Protein AF-A0A832MZ77-F1 (afdb_monomer_lite)

Radius of gyration: 24.06 Å; chains: 1; bounding box: 54×61×38 Å

Structure (mmCIF, N/CA/C/O backbone):
data_AF-A0A832MZ77-F1
#
_entry.id   AF-A0A832MZ77-F1
#
loop_
_atom_site.group_PDB
_atom_site.id
_atom_site.type_symbol
_atom_site.label_atom_id
_atom_site.label_alt_id
_atom_site.label_comp_id
_atom_site.label_asym_id
_atom_site.label_entity_id
_atom_site.label_seq_id
_atom_site.pdbx_PDB_ins_code
_atom_site.Cartn_x
_atom_site.Cartn_y
_atom_site.Cartn_z
_atom_site.occupancy
_atom_site.B_iso_or_equiv
_atom_site.auth_seq_id
_atom_site.auth_comp_id
_atom_site.auth_asym_id
_atom_site.auth_atom_id
_atom_site.pdbx_PDB_model_num
ATOM 1 N N . MET A 1 1 ? 34.797 54.141 -15.504 1.00 48.28 1 MET A N 1
ATOM 2 C CA . MET A 1 1 ? 34.433 53.213 -14.408 1.00 48.28 1 MET A CA 1
ATOM 3 C C . MET A 1 1 ? 32.966 53.472 -14.072 1.00 48.28 1 MET A C 1
ATOM 5 O O . MET A 1 1 ? 32.623 54.637 -13.994 1.00 48.28 1 MET A O 1
ATOM 9 N N . ALA A 1 2 ? 32.038 52.533 -13.926 1.00 47.28 2 ALA A N 1
ATOM 10 C CA . ALA A 1 2 ? 32.091 51.081 -13.892 1.00 47.28 2 ALA A CA 1
ATOM 11 C C . ALA A 1 2 ? 30.729 50.541 -14.378 1.00 47.28 2 ALA A C 1
ATOM 13 O O . ALA A 1 2 ? 29.679 51.045 -13.990 1.00 47.28 2 ALA A O 1
ATOM 14 N N . GLU A 1 3 ? 30.775 49.523 -15.230 1.00 52.78 3 GLU A N 1
ATOM 15 C CA . GLU A 1 3 ? 29.646 48.673 -15.600 1.00 52.78 3 GLU A CA 1
ATOM 16 C C . GLU A 1 3 ? 29.323 47.775 -14.396 1.00 52.78 3 GLU A C 1
ATOM 18 O O . GLU A 1 3 ? 30.117 46.904 -14.043 1.00 52.78 3 GLU A O 1
ATOM 23 N N . ASN A 1 4 ? 28.200 48.014 -13.714 1.00 57.22 4 ASN A N 1
ATOM 24 C CA . ASN A 1 4 ? 27.783 47.177 -12.590 1.00 57.22 4 ASN A CA 1
ATOM 25 C C . ASN A 1 4 ? 27.036 45.943 -13.117 1.00 57.22 4 ASN A C 1
ATOM 27 O O . ASN A 1 4 ? 25.812 45.931 -13.247 1.00 57.22 4 ASN A O 1
ATOM 31 N N . LYS A 1 5 ? 27.808 44.909 -13.469 1.00 62.72 5 LYS A N 1
ATOM 32 C CA . LYS A 1 5 ? 27.321 43.543 -13.687 1.00 62.72 5 LYS A CA 1
ATOM 33 C C . LYS A 1 5 ? 26.909 42.925 -12.344 1.00 62.72 5 LYS A C 1
ATOM 35 O O . LYS A 1 5 ? 27.722 42.299 -11.674 1.00 62.72 5 LYS A O 1
ATOM 40 N N . HIS A 1 6 ? 25.653 43.091 -11.951 1.00 53.03 6 HIS A N 1
ATOM 41 C CA . HIS A 1 6 ? 25.049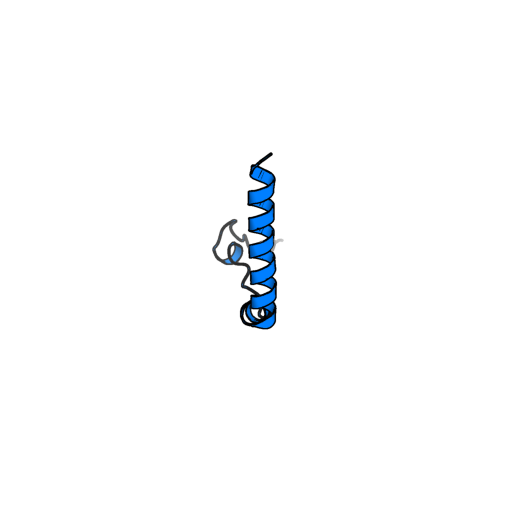 42.434 -10.784 1.00 53.03 6 HIS A CA 1
ATOM 42 C C . HIS A 1 6 ? 23.525 42.508 -11.019 1.00 53.03 6 HIS A C 1
ATOM 44 O O . HIS A 1 6 ? 22.999 43.603 -11.143 1.00 53.03 6 HIS A O 1
ATOM 50 N N . THR A 1 7 ? 22.710 41.466 -11.205 1.00 57.56 7 THR A N 1
ATOM 51 C CA . THR A 1 7 ? 22.712 40.107 -10.658 1.00 57.56 7 THR A CA 1
ATOM 52 C C . THR A 1 7 ? 21.686 39.294 -11.469 1.00 57.56 7 THR A C 1
ATOM 54 O O . THR A 1 7 ? 20.488 39.437 -11.258 1.00 57.56 7 THR A O 1
ATOM 57 N N . GLN A 1 8 ? 22.116 38.452 -12.411 1.00 54.53 8 GLN A N 1
ATOM 58 C CA . GLN A 1 8 ? 21.217 37.565 -13.178 1.00 54.53 8 GLN A CA 1
ATOM 59 C C . GLN A 1 8 ? 21.111 36.175 -12.518 1.00 54.53 8 GLN A C 1
ATOM 61 O O . GLN A 1 8 ? 21.320 35.156 -13.168 1.00 54.53 8 GLN A O 1
ATOM 66 N N . HIS A 1 9 ? 20.824 36.118 -11.212 1.00 55.88 9 HIS A N 1
ATOM 67 C CA . HIS A 1 9 ? 20.680 34.854 -10.470 1.00 55.88 9 HIS A CA 1
ATOM 68 C C . HIS A 1 9 ? 19.570 34.913 -9.417 1.00 55.88 9 HIS A C 1
ATOM 70 O O . HIS A 1 9 ? 19.790 34.602 -8.252 1.00 55.88 9 HIS A O 1
ATOM 76 N N . VAL A 1 10 ? 18.360 35.297 -9.810 1.00 60.34 10 VAL A N 1
ATOM 77 C CA . VAL A 1 10 ? 17.172 34.943 -9.026 1.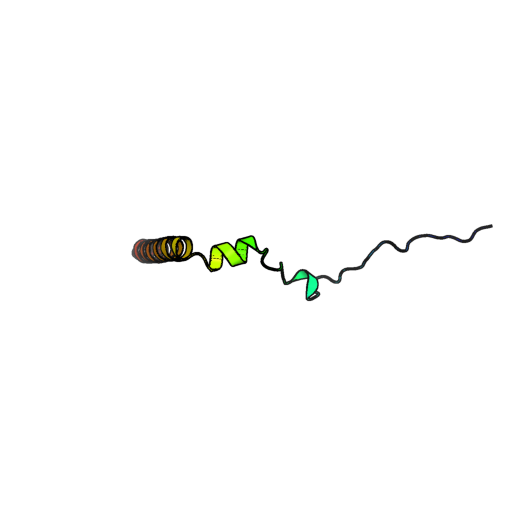00 60.34 10 VAL A CA 1
ATOM 78 C C . VAL A 1 10 ? 16.125 34.482 -10.022 1.00 60.34 10 VAL A C 1
ATOM 80 O O . VAL A 1 10 ? 15.429 35.290 -10.628 1.00 60.34 10 VAL A O 1
ATOM 83 N N . HIS A 1 11 ? 16.072 33.173 -10.265 1.00 58.66 11 HIS A N 1
ATOM 84 C CA . HIS A 1 11 ? 14.935 32.585 -10.958 1.00 58.66 11 HIS A CA 1
ATOM 85 C C . HIS A 1 11 ? 13.750 32.764 -10.0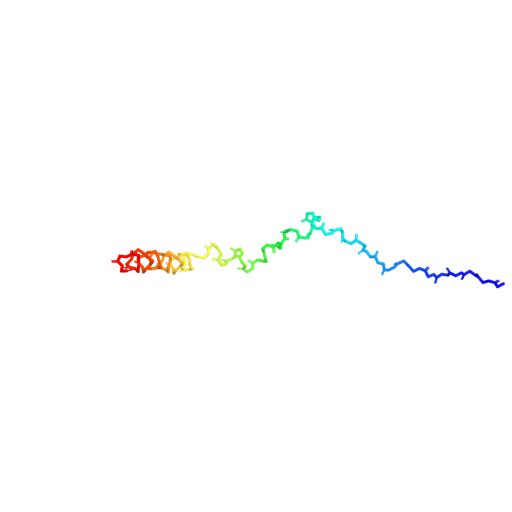06 1.00 58.66 11 HIS A C 1
ATOM 87 O O . HIS A 1 11 ? 13.632 32.034 -9.023 1.00 58.66 11 HIS A O 1
ATOM 93 N N . HIS A 1 12 ? 12.958 33.818 -10.216 1.00 61.97 12 HIS A N 1
ATOM 94 C CA . HIS A 1 12 ? 11.761 34.095 -9.432 1.00 61.97 12 HIS A CA 1
ATOM 95 C C . HIS A 1 12 ? 10.723 33.049 -9.832 1.00 61.97 12 HIS A C 1
ATOM 97 O O . HIS A 1 12 ? 9.911 33.251 -10.725 1.00 61.97 12 HIS A O 1
ATOM 103 N N . ILE A 1 13 ? 10.858 31.862 -9.252 1.00 64.88 13 ILE A N 1
ATOM 104 C CA . ILE A 1 13 ? 9.873 30.804 -9.357 1.00 64.88 13 ILE A CA 1
ATOM 105 C C . ILE A 1 13 ? 8.617 31.319 -8.637 1.00 64.88 13 ILE A C 1
ATOM 107 O O . ILE A 1 13 ? 8.623 31.505 -7.421 1.00 64.88 13 ILE A O 1
ATOM 111 N N . GLU A 1 14 ? 7.582 31.664 -9.403 1.00 69.88 14 GLU A N 1
ATOM 112 C CA . GLU A 1 14 ? 6.339 32.214 -8.862 1.00 69.88 14 GLU A CA 1
ATOM 113 C C . GLU A 1 14 ? 5.691 31.184 -7.925 1.00 69.88 14 GLU A C 1
ATOM 115 O O . GLU A 1 14 ? 5.460 30.050 -8.349 1.00 69.88 14 GLU A O 1
ATOM 120 N N . PRO A 1 15 ? 5.391 31.519 -6.658 1.00 66.19 15 PRO A N 1
ATOM 121 C CA . PRO A 1 15 ? 4.699 30.583 -5.781 1.00 66.19 15 PRO A CA 1
ATOM 122 C C . PRO A 1 15 ? 3.382 30.157 -6.449 1.00 66.19 15 PRO A C 1
ATOM 124 O O . PRO A 1 15 ? 2.634 31.013 -6.913 1.00 66.19 15 PRO A O 1
ATOM 127 N N . TYR A 1 16 ? 3.114 28.845 -6.486 1.00 64.88 16 TYR A N 1
ATOM 128 C CA . TYR A 1 16 ? 1.963 28.214 -7.160 1.00 64.88 16 TYR A CA 1
ATOM 129 C C . TYR A 1 16 ? 2.019 28.134 -8.697 1.00 64.88 16 TYR A C 1
ATOM 131 O O . TYR A 1 16 ? 0.991 27.870 -9.322 1.00 64.88 16 TYR A O 1
ATOM 139 N N . SER A 1 17 ? 3.182 28.299 -9.342 1.00 70.81 17 SER A N 1
ATOM 140 C CA . SER A 1 17 ? 3.289 27.894 -10.751 1.00 70.81 17 SER A CA 1
ATOM 141 C C . SER A 1 17 ? 3.169 26.359 -10.893 1.00 70.81 17 SER A C 1
ATOM 143 O O . SER A 1 17 ? 3.486 25.628 -9.950 1.00 70.81 17 SER A O 1
ATOM 145 N N . PRO A 1 18 ? 2.685 25.821 -12.031 1.00 68.06 18 PRO A N 1
ATOM 146 C CA . PRO A 1 18 ? 2.423 24.383 -12.202 1.00 68.06 18 PRO A CA 1
ATOM 147 C C . PRO A 1 18 ? 3.642 23.487 -11.927 1.00 68.06 18 PRO A C 1
ATOM 149 O O . PRO A 1 18 ? 3.497 22.343 -11.487 1.00 68.06 18 PRO A O 1
ATOM 152 N N . GLU A 1 19 ? 4.850 24.011 -12.147 1.00 64.38 19 GLU A N 1
ATOM 153 C CA . GLU A 1 19 ? 6.117 23.375 -11.777 1.00 64.38 19 GLU A CA 1
ATOM 154 C C . GLU A 1 19 ? 6.367 23.245 -10.255 1.00 64.38 19 GLU A C 1
ATOM 156 O O . GLU A 1 19 ? 7.204 22.432 -9.862 1.00 64.38 19 GLU A O 1
ATOM 161 N N . PHE A 1 20 ? 5.632 23.958 -9.390 1.00 62.75 20 PHE A N 1
ATOM 162 C CA . PHE A 1 20 ? 5.631 23.745 -7.931 1.00 62.75 20 PHE A CA 1
ATOM 163 C C . PHE A 1 20 ? 4.593 22.738 -7.449 1.00 62.75 20 PHE A C 1
ATOM 165 O O . PHE A 1 20 ? 4.814 22.065 -6.441 1.00 62.75 20 PHE A O 1
ATOM 172 N N . GLU A 1 21 ? 3.438 22.668 -8.106 1.00 63.09 21 GLU A N 1
ATOM 173 C CA . GLU A 1 21 ? 2.291 21.925 -7.571 1.00 63.09 21 GLU A CA 1
ATOM 174 C C . GLU A 1 21 ? 2.426 20.412 -7.756 1.00 63.09 21 GLU A C 1
ATOM 176 O O . GLU A 1 21 ? 1.870 19.617 -6.993 1.00 63.09 21 GLU A O 1
ATOM 181 N N . ALA A 1 22 ? 3.204 19.988 -8.747 1.00 63.53 22 ALA A N 1
ATOM 182 C CA . ALA A 1 22 ? 3.355 18.587 -9.071 1.00 63.53 22 ALA A CA 1
ATOM 183 C C . ALA A 1 22 ? 4.753 18.095 -8.700 1.00 63.53 22 ALA A C 1
ATOM 185 O O . ALA A 1 22 ? 5.660 18.066 -9.533 1.00 63.53 22 ALA A O 1
ATOM 186 N N . MET A 1 23 ? 4.913 17.581 -7.475 1.00 67.31 23 MET A N 1
ATOM 187 C CA . MET A 1 23 ? 5.974 16.602 -7.242 1.00 67.31 23 MET A CA 1
ATOM 188 C C . MET A 1 23 ? 5.718 15.424 -8.188 1.00 67.31 23 MET A C 1
ATOM 190 O O . MET A 1 23 ? 4.840 14.590 -7.944 1.00 67.31 23 MET A O 1
ATOM 194 N N . VAL A 1 24 ? 6.456 15.389 -9.303 1.00 69.31 24 VAL A N 1
ATOM 195 C CA . VAL A 1 24 ? 6.380 14.313 -10.290 1.00 69.31 24 VAL A CA 1
ATOM 196 C C . VAL A 1 24 ? 6.609 13.012 -9.529 1.00 69.31 24 VAL A C 1
ATOM 198 O O . VAL A 1 24 ? 7.657 12.864 -8.895 1.00 69.31 24 VAL A O 1
ATOM 201 N N . PRO A 1 25 ? 5.645 12.072 -9.532 1.00 65.12 25 PRO A N 1
ATOM 202 C CA . PRO A 1 25 ? 5.798 10.835 -8.791 1.00 65.12 25 PRO A CA 1
ATOM 203 C C . PRO A 1 25 ? 7.018 10.116 -9.354 1.00 65.12 25 PRO A C 1
ATOM 205 O O . PRO A 1 25 ? 7.009 9.649 -10.498 1.00 65.12 25 PRO A O 1
ATOM 208 N N . THR A 1 26 ? 8.077 10.069 -8.548 1.00 75.25 26 THR A N 1
ATOM 209 C CA . THR A 1 26 ? 9.334 9.395 -8.862 1.00 75.25 26 THR A CA 1
ATOM 210 C C . THR A 1 26 ? 9.037 7.958 -9.283 1.00 75.25 26 THR A C 1
ATOM 212 O O . THR A 1 26 ? 8.062 7.355 -8.826 1.00 75.25 26 THR A O 1
ATOM 215 N N . GLY A 1 27 ? 9.848 7.388 -10.182 1.00 74.06 27 GLY A N 1
ATOM 216 C CA . GLY A 1 27 ? 9.594 6.058 -10.762 1.00 74.06 27 GLY A CA 1
ATOM 217 C C . GLY A 1 27 ? 9.320 4.972 -9.713 1.00 74.06 27 GLY A C 1
ATOM 218 O O . GLY A 1 27 ? 8.502 4.085 -9.936 1.00 74.06 27 GLY A O 1
ATOM 219 N N . ILE A 1 28 ? 9.902 5.124 -8.522 1.00 71.69 28 ILE A N 1
ATOM 220 C CA . ILE A 1 28 ? 9.679 4.283 -7.342 1.00 71.69 28 ILE A CA 1
ATOM 221 C C . ILE A 1 28 ? 8.230 4.372 -6.834 1.00 71.69 28 ILE A C 1
ATOM 223 O O . ILE A 1 28 ? 7.621 3.345 -6.557 1.00 71.69 28 ILE A O 1
ATOM 227 N N . VAL A 1 29 ? 7.628 5.564 -6.766 1.00 75.56 29 VAL A N 1
ATOM 228 C CA . VAL A 1 29 ? 6.220 5.754 -6.363 1.00 75.56 29 VAL A CA 1
ATOM 229 C C . VAL A 1 29 ? 5.273 5.125 -7.387 1.00 75.56 29 VAL A C 1
ATOM 231 O O . VAL A 1 29 ? 4.267 4.520 -7.009 1.00 75.56 29 VAL A O 1
ATOM 234 N N . LYS A 1 30 ? 5.598 5.219 -8.684 1.00 73.25 30 LYS A N 1
ATOM 235 C CA . LYS A 1 30 ? 4.849 4.527 -9.746 1.00 73.25 30 LYS A CA 1
ATOM 236 C C . LYS A 1 30 ? 4.991 3.004 -9.645 1.00 73.25 30 LYS A C 1
ATOM 238 O O . LYS A 1 30 ? 3.981 2.315 -9.739 1.00 73.25 30 LYS A O 1
ATOM 243 N N . PHE A 1 31 ? 6.193 2.494 -9.384 1.00 76.25 31 PHE A N 1
ATOM 244 C CA . PHE A 1 31 ? 6.461 1.062 -9.219 1.00 76.25 31 PHE A CA 1
ATOM 245 C C . PHE A 1 31 ? 5.773 0.472 -7.981 1.00 76.25 31 PHE A C 1
ATOM 247 O O . PHE A 1 31 ? 5.136 -0.579 -8.045 1.00 76.25 31 PHE A O 1
ATOM 254 N N . LEU A 1 32 ? 5.816 1.191 -6.859 1.00 72.69 32 LEU A N 1
ATOM 255 C CA . LEU A 1 32 ? 5.066 0.830 -5.660 1.00 72.69 32 LEU A CA 1
ATOM 256 C C . LEU A 1 32 ? 3.562 0.795 -5.962 1.00 72.69 32 LEU A C 1
ATOM 258 O O . LEU A 1 32 ? 2.885 -0.135 -5.540 1.00 72.69 32 LEU A O 1
ATOM 262 N N . ARG A 1 33 ? 3.028 1.740 -6.754 1.00 75.00 33 ARG A N 1
ATOM 263 C CA . ARG A 1 33 ? 1.607 1.735 -7.157 1.00 75.00 33 ARG A CA 1
ATOM 264 C C . ARG A 1 33 ? 1.201 0.545 -8.042 1.00 75.00 33 ARG A C 1
ATOM 266 O O . ARG A 1 33 ? 0.035 0.157 -7.972 1.00 75.00 33 ARG A O 1
ATOM 273 N N . THR A 1 34 ? 2.095 -0.025 -8.850 1.00 75.44 34 THR A N 1
ATOM 274 C CA . THR A 1 34 ? 1.779 -1.155 -9.750 1.00 75.44 34 THR A CA 1
ATOM 275 C C . THR A 1 34 ? 2.040 -2.535 -9.143 1.00 75.44 34 THR A C 1
ATOM 277 O O . THR A 1 34 ? 1.547 -3.530 -9.669 1.00 75.44 34 THR A O 1
ATOM 280 N N . CYS A 1 35 ? 2.782 -2.627 -8.040 1.00 85.19 35 CYS A N 1
ATOM 281 C CA . CYS A 1 35 ? 3.080 -3.900 -7.391 1.00 85.19 35 CYS A CA 1
ATOM 282 C C . CYS A 1 35 ? 1.830 -4.515 -6.732 1.00 85.19 35 CYS A C 1
ATOM 284 O O . CYS A 1 35 ? 1.301 -3.972 -5.763 1.00 85.19 35 CYS A O 1
ATOM 286 N N . VAL A 1 36 ? 1.391 -5.687 -7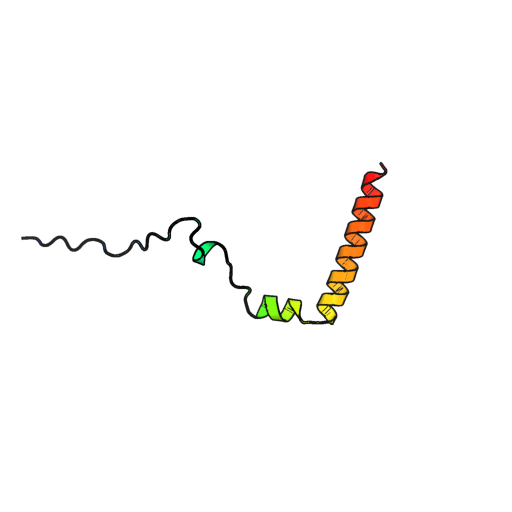.205 1.00 83.62 36 VAL A N 1
ATOM 287 C CA . VAL A 1 36 ? 0.203 -6.406 -6.691 1.00 83.62 36 VAL A CA 1
ATOM 288 C C . VAL A 1 36 ? 0.353 -6.787 -5.211 1.00 83.62 36 VAL A C 1
ATOM 290 O O . VAL A 1 36 ? -0.604 -6.700 -4.445 1.00 83.62 36 VAL A O 1
ATOM 293 N N . ILE A 1 37 ? 1.570 -7.123 -4.770 1.00 87.12 37 ILE A N 1
ATOM 294 C CA . ILE A 1 37 ? 1.865 -7.416 -3.356 1.00 87.12 37 ILE A CA 1
ATOM 295 C C . ILE A 1 37 ? 1.642 -6.162 -2.496 1.00 87.12 37 ILE A C 1
ATOM 297 O O . ILE A 1 37 ? 1.008 -6.225 -1.444 1.00 87.12 37 ILE A O 1
ATOM 301 N N . TRP A 1 38 ? 2.103 -4.998 -2.965 1.00 84.75 38 TRP A N 1
ATOM 302 C CA . TRP A 1 38 ? 1.878 -3.730 -2.269 1.00 84.75 38 TRP A CA 1
ATOM 303 C C . TRP A 1 38 ? 0.408 -3.302 -2.301 1.00 84.75 38 TRP A C 1
ATOM 305 O 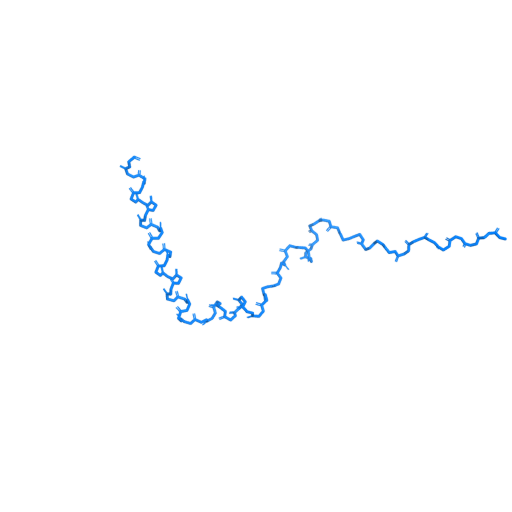O . TRP A 1 38 ? -0.107 -2.787 -1.308 1.00 84.75 38 TRP A O 1
ATOM 315 N N . GLN A 1 39 ? -0.294 -3.554 -3.408 1.00 83.44 39 GLN A N 1
ATOM 316 C CA . GLN A 1 39 ? -1.735 -3.322 -3.512 1.00 83.44 39 GLN A CA 1
ATOM 317 C C . GLN A 1 39 ? -2.514 -4.155 -2.482 1.00 83.44 39 GLN A C 1
ATOM 319 O O . GLN A 1 39 ? -3.407 -3.612 -1.832 1.00 83.44 39 GLN A O 1
ATOM 324 N N . PHE A 1 40 ? -2.136 -5.419 -2.262 1.00 91.69 40 PHE A N 1
ATOM 325 C CA . PHE A 1 40 ? -2.757 -6.289 -1.259 1.00 91.69 40 PHE A CA 1
ATOM 326 C C . PHE A 1 40 ? -2.527 -5.792 0.176 1.00 91.69 40 PHE A C 1
ATOM 328 O O . PHE A 1 40 ? -3.477 -5.659 0.949 1.00 91.69 40 PHE A O 1
ATOM 335 N N . ILE A 1 41 ? -1.288 -5.425 0.520 1.00 90.88 41 ILE A N 1
ATOM 336 C CA . ILE A 1 41 ? -0.966 -4.854 1.840 1.00 90.88 41 ILE A CA 1
ATOM 337 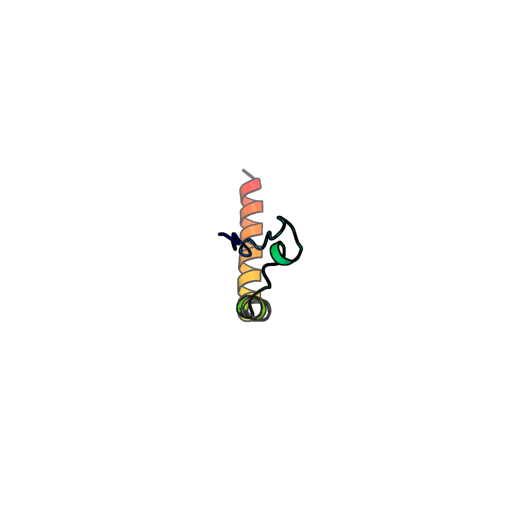C C . ILE A 1 41 ? -1.741 -3.549 2.060 1.00 90.88 41 ILE A C 1
ATOM 339 O O . ILE A 1 41 ? -2.368 -3.358 3.103 1.00 90.88 41 ILE A O 1
ATOM 343 N N . ARG A 1 42 ? -1.756 -2.656 1.062 1.00 89.12 42 ARG A N 1
ATOM 344 C CA . ARG A 1 42 ? -2.481 -1.381 1.129 1.00 89.12 42 ARG A CA 1
ATOM 345 C C . ARG A 1 42 ? -3.991 -1.586 1.272 1.00 89.12 42 ARG A C 1
ATOM 347 O O . ARG A 1 42 ? -4.624 -0.835 2.012 1.00 89.12 42 ARG A O 1
ATOM 354 N N . PHE A 1 43 ? -4.556 -2.597 0.611 1.00 91.50 43 PHE A N 1
ATOM 355 C CA . PHE A 1 43 ? -5.958 -2.978 0.773 1.00 91.50 43 PHE A CA 1
ATOM 356 C C . PHE A 1 43 ? -6.242 -3.391 2.220 1.00 91.50 43 PHE A C 1
ATOM 358 O O . PHE A 1 43 ? -7.131 -2.816 2.846 1.00 91.50 43 PHE A O 1
ATOM 365 N N . ILE A 1 44 ? -5.449 -4.300 2.793 1.00 94.50 44 ILE A N 1
ATOM 366 C CA . ILE A 1 44 ? -5.615 -4.741 4.187 1.00 94.50 44 ILE A CA 1
ATOM 367 C C . ILE A 1 44 ? -5.539 -3.554 5.157 1.00 94.50 44 ILE A C 1
ATOM 369 O O . ILE A 1 44 ? -6.436 -3.374 5.980 1.00 94.50 44 ILE A O 1
ATOM 373 N N . VAL A 1 45 ? -4.515 -2.705 5.031 1.00 94.25 45 VAL A N 1
ATOM 374 C CA . VAL A 1 45 ? -4.307 -1.553 5.925 1.00 94.25 45 VAL A CA 1
ATOM 375 C C . VAL A 1 45 ? -5.490 -0.584 5.892 1.00 94.25 45 VAL A C 1
ATOM 377 O O . VAL A 1 45 ? -5.939 -0.138 6.947 1.00 94.25 45 VAL A O 1
ATOM 380 N N . ILE A 1 46 ? -6.017 -0.257 4.708 1.00 93.38 46 ILE A N 1
ATOM 381 C CA . ILE A 1 46 ? -7.168 0.650 4.586 1.00 93.38 46 ILE A CA 1
ATOM 382 C C . ILE A 1 46 ? -8.416 0.033 5.226 1.00 93.38 46 ILE A C 1
ATOM 384 O O . ILE A 1 46 ? -9.090 0.714 5.998 1.00 93.38 46 ILE A O 1
ATOM 388 N N . ASN A 1 47 ? -8.698 -1.244 4.954 1.00 91.56 47 ASN A N 1
ATOM 389 C CA . ASN A 1 47 ? -9.860 -1.935 5.519 1.00 91.56 47 ASN A CA 1
ATOM 390 C C . ASN A 1 47 ? -9.794 -1.994 7.054 1.00 91.56 47 ASN A C 1
ATOM 392 O O . ASN A 1 47 ? -10.772 -1.666 7.726 1.00 91.56 47 ASN A O 1
ATOM 396 N N . ILE A 1 48 ? -8.625 -2.319 7.617 1.00 94.69 48 ILE A N 1
ATOM 397 C CA . ILE A 1 48 ? -8.407 -2.319 9.071 1.00 94.69 48 ILE A CA 1
ATOM 398 C C . ILE A 1 48 ? -8.579 -0.911 9.646 1.00 94.69 48 ILE A C 1
ATOM 400 O O . ILE A 1 48 ? -9.266 -0.726 10.647 1.00 94.69 48 ILE A O 1
ATOM 404 N N . LYS A 1 49 ? -7.987 0.108 9.015 1.00 92.19 49 LYS A N 1
ATOM 405 C CA . LYS A 1 49 ? -8.055 1.485 9.515 1.00 92.19 49 LYS A CA 1
ATOM 406 C C . LYS A 1 49 ? -9.487 2.021 9.524 1.00 92.19 49 LYS A C 1
ATOM 408 O O . LYS A 1 49 ? -9.859 2.705 10.472 1.00 92.19 49 LYS A O 1
ATOM 413 N N . MET A 1 50 ? -10.284 1.696 8.507 1.00 91.06 50 MET A N 1
ATOM 414 C CA . MET A 1 50 ? -11.701 2.067 8.461 1.00 91.06 50 MET A CA 1
ATOM 415 C C . MET A 1 50 ? -12.507 1.354 9.548 1.00 91.06 50 MET A C 1
ATOM 417 O O . MET A 1 50 ? -13.289 2.011 10.230 1.00 91.06 50 MET A O 1
ATOM 421 N N . LEU A 1 51 ? -12.267 0.059 9.779 1.00 90.81 51 LEU A N 1
ATOM 422 C CA . LEU A 1 51 ? -12.894 -0.672 10.886 1.00 90.81 51 LEU A CA 1
ATOM 423 C C . LEU A 1 51 ? -12.560 -0.058 12.249 1.00 90.81 51 LEU A C 1
ATOM 425 O O . LEU A 1 51 ? -13.459 0.147 13.058 1.00 90.81 51 LEU A O 1
ATOM 429 N N . ILE A 1 52 ? -11.293 0.295 12.483 1.00 91.19 52 ILE A N 1
ATOM 430 C CA . ILE A 1 52 ? -10.860 0.935 13.734 1.00 91.19 52 ILE A CA 1
ATOM 431 C C . ILE A 1 52 ? -11.544 2.293 13.921 1.00 91.19 52 ILE A C 1
ATOM 433 O O . ILE A 1 52 ? -11.989 2.603 15.023 1.00 91.19 52 ILE A O 1
ATOM 437 N N . VAL A 1 53 ? -11.637 3.111 12.867 1.00 90.38 53 VAL A N 1
ATOM 438 C CA . VAL A 1 53 ? -12.310 4.420 12.934 1.00 90.38 53 VAL A CA 1
ATOM 439 C C . VAL A 1 53 ? -13.787 4.252 13.271 1.00 90.38 53 VAL A C 1
ATOM 441 O O . VAL A 1 53 ? -14.261 4.903 14.196 1.00 90.38 53 VAL A O 1
ATOM 444 N N . VAL A 1 54 ? -14.484 3.345 12.582 1.00 86.06 54 VAL A N 1
ATOM 445 C CA . VAL A 1 54 ? -15.899 3.046 12.849 1.00 86.06 54 VAL A CA 1
ATOM 446 C C . VAL A 1 54 ? -16.086 2.545 14.281 1.00 86.06 54 VAL A C 1
ATOM 448 O O . VAL A 1 54 ? -16.950 3.052 14.988 1.00 86.06 54 VAL A O 1
ATOM 451 N N . GLN A 1 55 ? -15.242 1.623 14.752 1.00 84.50 55 GLN A N 1
ATOM 452 C CA . GLN A 1 55 ? -15.293 1.122 16.128 1.00 84.50 55 GLN A CA 1
ATOM 453 C C . GLN A 1 55 ? -15.099 2.244 17.157 1.00 84.50 55 GLN A C 1
ATOM 455 O O . GLN A 1 55 ? -15.789 2.279 18.173 1.00 84.50 55 GLN A O 1
ATOM 460 N N . LYS A 1 56 ? -14.174 3.173 16.899 1.00 76.12 56 LYS A N 1
ATOM 461 C CA . LYS A 1 56 ? -13.867 4.276 17.814 1.00 76.12 56 LYS A CA 1
ATOM 462 C C . LYS A 1 56 ? -14.966 5.344 17.853 1.00 76.12 56 LYS A C 1
ATOM 464 O O . LYS A 1 56 ? -15.050 6.066 18.834 1.00 76.12 56 LYS A O 1
ATOM 469 N N . SER A 1 57 ? -15.799 5.444 16.817 1.00 73.19 57 SER A N 1
ATOM 470 C CA . SER A 1 57 ? -16.930 6.380 16.771 1.00 73.19 57 SER A CA 1
ATOM 471 C C . SER A 1 57 ? -18.137 5.955 17.617 1.00 73.19 57 SER A C 1
ATOM 473 O O . SER A 1 57 ? -19.036 6.765 17.810 1.00 73.19 57 SER A O 1
ATOM 475 N N . HIS A 1 58 ? -18.182 4.713 18.111 1.00 68.75 58 HIS A N 1
ATOM 476 C CA . HIS A 1 58 ? -19.295 4.195 18.919 1.00 68.75 58 HIS A CA 1
ATOM 477 C C . HIS A 1 58 ? -19.137 4.411 20.441 1.00 68.75 58 HIS A C 1
ATOM 479 O O . HIS A 1 58 ? -19.973 3.918 21.196 1.00 68.75 58 HIS A O 1
ATOM 485 N N . HIS A 1 59 ? -18.101 5.132 20.889 1.00 55.72 59 HIS A N 1
ATOM 486 C CA . HIS A 1 59 ? -17.841 5.477 22.295 1.00 55.72 59 HIS A CA 1
ATOM 487 C C . HIS A 1 59 ? -17.650 6.983 22.482 1.00 55.72 59 HIS A C 1
ATOM 489 O O . HIS A 1 59 ? -17.028 7.608 21.593 1.00 55.72 59 HIS A O 1
#

Secondary structure (DSSP, 8-state):
--------------TT-HHHH-----HHHHHHHH-HHHHHHHHHHHHHHHHHHHHHTT-

Foldseek 3Di:
DDDPPDDPPDPPPDPPDPVPPDPPCPVVNVVCVPDPVSVVVVVVVVVVVVVVVVVVVVD

pLDDT: mean 73.82, std 13.58, range [47.28, 94.69]

Sequence (59 aa):
MAENKHTQHVHHIEPYSPEFEAMVPTGIVKFLRTCVIWQFIRFIVINIKMLIVVQKSHH